Protein AF-A0A1S3N5P9-F1 (afdb_monomer)

Nearest PDB structures (foldseek):
  8vjj-assembly1_C  TM=9.633E-01  e=1.102E-14  Mus musculus
  9e17-assembly1_A  TM=9.716E-01  e=1.910E-14  Oryctolagus cuniculus
  8vk4-assembly1_D  TM=9.598E-01  e=1.711E-14  Mus musculus
  4uwe-assembly1_A  TM=9.458E-01  e=1.300E-14  Oryctolagus cuniculus
  8vjk-assembly1_B  TM=9.643E-01  e=5.434E-14  Mus musculus

Secondary structure (DSSP, 8-state):
--EEE-GGGGGSGGG-EEEEES-STTTTSPP-TT--EEEEETTT-PEEEEETTTEEEEE-GGG--HHHH-EEEES-SS----------SSS------TTT---EEEETTT-PEEEEPPPPGGGTTSS--EEEEEEE--

Foldseek 3Di:
DDKDFDDPCVVDLQVDKDWFFPDDALRVAAADAPGWTWIARDPVRWTWFQDPVPFTDTHHPVPDDSQGGIKGWHQDLDDDPPDDDDDDHDRDDNHDDPPPGDTWIARNNVRWTKDWDDDDPVPPPDDGPITHIGTDDD

Mean predicted aligned error: 7.16 Å

Solvent-accessible surface area (backbone atoms only — not comparable to full-atom values): 8524 Å² total; per-residue (Å²): 121,51,67,48,64,69,71,75,46,79,82,37,72,89,67,43,70,41,83,40,48,85,47,81,78,65,48,84,32,47,60,43,73,67,45,57,26,32,44,28,36,61,81,79,60,22,26,46,31,54,41,99,89,75,44,53,36,69,32,53,65,94,74,54,49,65,73,42,24,30,27,23,38,28,82,63,94,67,91,70,86,78,64,89,77,75,87,67,90,60,52,72,60,81,70,66,48,90,96,73,56,70,70,44,49,30,36,64,76,80,66,32,31,66,46,64,49,80,76,63,85,88,59,77,84,58,90,73,75,67,30,48,48,37,69,46,83,133
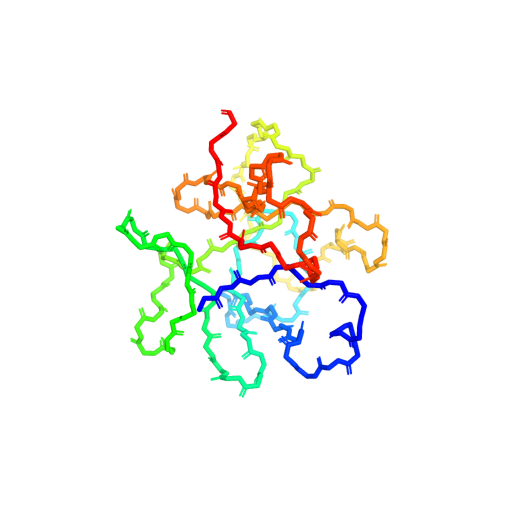
pLDDT: mean 85.48, std 13.79, range [47.72, 97.94]

Sequence (138 aa):
TVHYEGGAVSIHARSLWRLETLRVAWSGSHTRWGQPFRLRHVTTGKYLSIMEDKGLLLMDKEKADVKSTAFCFRPSKEKLDLGPKKEVDGMGVPDIKYGDSVCYIQHVDTCLWLTYQAMDAKCARMGGVQRKVRYITV

Radius of gyration: 16.2 Å; Cα contacts (8 Å, |Δi|>4): 229; chains: 1; bounding box: 32×40×40 Å

Structure (mmCIF, N/CA/C/O backbone):
data_AF-A0A1S3N5P9-F1
#
_entry.id   AF-A0A1S3N5P9-F1
#
loop_
_atom_site.group_PDB
_atom_site.id
_atom_site.type_symbol
_atom_site.label_atom_id
_atom_site.label_alt_id
_atom_site.label_comp_id
_atom_site.label_asym_id
_atom_site.label_entity_id
_atom_site.label_seq_id
_atom_site.pdbx_PDB_ins_code
_atom_site.Cartn_x
_atom_site.Cartn_y
_atom_site.Cartn_z
_atom_site.occupancy
_atom_site.B_iso_or_equiv
_atom_site.auth_seq_id
_atom_site.auth_comp_id
_atom_site.auth_asym_id
_atom_site.auth_atom_id
_atom_site.pdbx_PDB_model_num
ATOM 1 N N . THR A 1 1 ? -0.906 0.903 15.846 1.00 74.38 1 THR A N 1
ATOM 2 C CA . THR A 1 1 ? -0.819 2.253 15.242 1.00 74.38 1 THR A CA 1
ATOM 3 C C . THR A 1 1 ? 0.206 2.218 14.123 1.00 74.38 1 THR A C 1
ATOM 5 O O . THR A 1 1 ? 0.996 1.283 14.095 1.00 74.38 1 THR A O 1
ATOM 8 N N . VAL A 1 2 ? 0.158 3.160 13.177 1.00 87.50 2 VAL A N 1
ATOM 9 C CA . VAL A 1 2 ? 1.043 3.198 11.996 1.00 87.50 2 VAL A CA 1
ATOM 10 C C . VAL A 1 2 ? 1.768 4.541 11.972 1.00 87.50 2 VAL A C 1
ATOM 12 O O . VAL A 1 2 ? 1.134 5.573 12.212 1.00 87.50 2 VAL A O 1
ATOM 15 N N . HIS A 1 3 ? 3.073 4.531 11.686 1.00 87.75 3 HIS A N 1
ATOM 16 C CA . HIS A 1 3 ? 3.932 5.718 11.725 1.00 87.75 3 HIS A CA 1
ATOM 17 C C . HIS A 1 3 ? 4.893 5.765 10.535 1.00 87.75 3 HIS A C 1
ATOM 19 O O . HIS A 1 3 ? 5.350 4.726 10.065 1.00 87.75 3 HIS A O 1
ATOM 25 N N . TYR A 1 4 ? 5.221 6.976 10.089 1.00 84.31 4 TYR A N 1
ATOM 26 C CA . TYR A 1 4 ? 6.404 7.264 9.289 1.00 84.31 4 TYR A CA 1
ATOM 27 C C . TYR A 1 4 ? 7.581 7.512 10.227 1.00 84.31 4 TYR A C 1
ATOM 29 O O . TYR A 1 4 ? 7.497 8.360 11.118 1.00 84.31 4 TYR A O 1
ATOM 37 N N . GLU A 1 5 ? 8.678 6.806 9.994 1.00 85.31 5 GLU A N 1
ATOM 38 C CA . GLU A 1 5 ? 9.917 6.920 10.755 1.00 85.31 5 GLU A CA 1
ATOM 39 C C . GLU A 1 5 ? 11.090 6.933 9.771 1.00 85.31 5 GLU A C 1
ATOM 41 O O . GLU A 1 5 ? 11.145 6.116 8.851 1.00 85.31 5 GLU A O 1
ATOM 46 N N . GLY A 1 6 ? 12.003 7.890 9.937 1.00 82.94 6 GLY A N 1
ATOM 47 C CA . GLY A 1 6 ? 13.238 7.964 9.156 1.00 82.94 6 GLY A CA 1
ATOM 48 C C . GLY A 1 6 ? 14.406 7.229 9.819 1.00 82.94 6 GLY A C 1
ATOM 49 O O . GLY A 1 6 ? 14.301 6.724 10.935 1.00 82.94 6 GLY A O 1
ATOM 50 N N . GLY A 1 7 ? 15.559 7.220 9.149 1.00 88.56 7 GLY A N 1
ATOM 51 C CA . GLY A 1 7 ? 16.800 6.682 9.707 1.00 88.56 7 GLY A CA 1
ATOM 52 C C . GLY A 1 7 ? 16.810 5.157 9.756 1.00 88.56 7 GLY A C 1
ATOM 53 O O . GLY A 1 7 ? 16.452 4.503 8.781 1.00 88.56 7 GLY A O 1
ATOM 54 N N . ALA A 1 8 ? 17.229 4.591 10.889 1.00 87.00 8 ALA A N 1
ATOM 55 C CA . ALA A 1 8 ? 17.585 3.178 10.997 1.00 87.00 8 ALA A CA 1
ATOM 56 C C . ALA A 1 8 ? 16.454 2.216 10.585 1.00 87.00 8 ALA A C 1
ATOM 58 O O . ALA A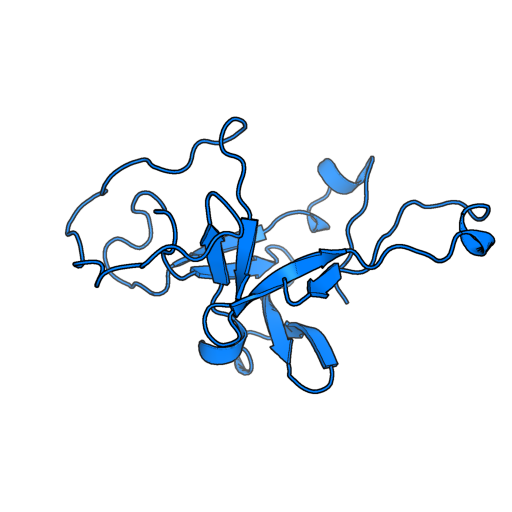 1 8 ? 16.726 1.117 10.120 1.00 87.00 8 ALA A O 1
ATOM 59 N N . VAL A 1 9 ? 15.178 2.601 10.695 1.00 86.56 9 VAL A N 1
ATOM 60 C CA . VAL A 1 9 ? 14.032 1.738 10.338 1.00 86.56 9 VAL A CA 1
ATOM 61 C C . VAL A 1 9 ? 13.996 1.288 8.889 1.00 86.56 9 VAL A C 1
ATOM 63 O O . VAL A 1 9 ? 13.451 0.217 8.620 1.00 86.56 9 VAL A O 1
ATOM 66 N N . SER A 1 10 ? 14.634 2.022 7.980 1.00 87.94 10 SER A N 1
ATOM 67 C CA . SER A 1 10 ? 14.743 1.616 6.576 1.00 87.94 10 SER A CA 1
ATOM 68 C C . SER A 1 10 ? 15.390 0.237 6.392 1.00 87.94 10 SER A C 1
ATOM 70 O O . SER A 1 10 ? 15.065 -0.445 5.427 1.00 87.94 10 SER A O 1
ATOM 72 N N . ILE A 1 11 ? 16.230 -0.207 7.335 1.00 92.69 11 ILE A N 1
ATOM 73 C CA . ILE A 1 11 ? 16.891 -1.522 7.307 1.00 92.69 11 ILE A CA 1
ATOM 74 C C . ILE A 1 11 ? 16.288 -2.545 8.289 1.00 92.69 11 ILE A C 1
ATOM 76 O O . ILE A 1 11 ? 16.804 -3.652 8.417 1.00 92.69 11 ILE A O 1
ATOM 80 N N . HIS A 1 12 ? 15.203 -2.209 8.996 1.00 94.19 12 HIS A N 1
ATOM 81 C CA . HIS A 1 12 ? 14.561 -3.118 9.954 1.00 94.19 12 HIS A CA 1
ATOM 82 C C . HIS A 1 12 ? 13.378 -3.870 9.342 1.00 94.19 12 HIS A C 1
ATOM 84 O O . HIS A 1 12 ? 12.588 -3.306 8.594 1.00 94.19 12 HIS A O 1
ATOM 90 N N . ALA A 1 13 ? 13.133 -5.101 9.800 1.00 95.00 13 ALA A N 1
ATOM 91 C CA . ALA A 1 13 ? 12.004 -5.917 9.340 1.00 95.00 13 ALA A CA 1
ATOM 92 C C . ALA A 1 13 ? 10.613 -5.282 9.581 1.00 95.00 13 ALA A C 1
ATOM 94 O O . ALA A 1 13 ? 9.644 -5.628 8.908 1.00 95.00 13 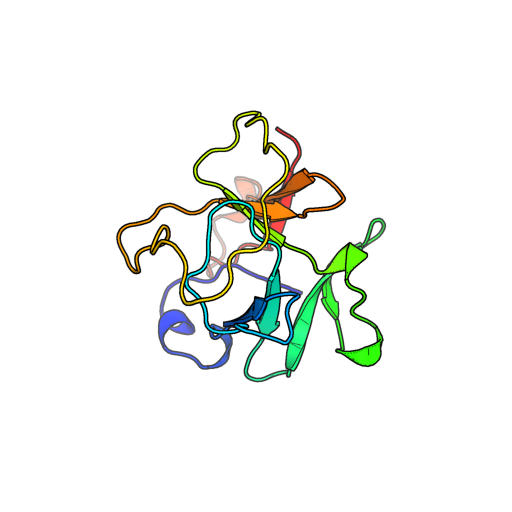ALA A O 1
ATOM 95 N N . ARG A 1 14 ? 10.505 -4.331 10.522 1.00 94.56 14 ARG A N 1
ATOM 96 C CA . ARG A 1 14 ? 9.264 -3.591 10.821 1.00 94.56 14 ARG A CA 1
ATOM 97 C C . ARG A 1 14 ? 8.857 -2.567 9.753 1.00 94.56 14 ARG A C 1
ATOM 99 O O . ARG A 1 14 ? 7.781 -1.993 9.859 1.00 94.56 14 ARG A O 1
ATOM 106 N N . SER A 1 15 ? 9.705 -2.300 8.758 1.00 95.06 15 SER A N 1
ATOM 107 C CA . SER A 1 15 ? 9.364 -1.433 7.621 1.00 95.06 15 SER A CA 1
ATOM 108 C C . SER A 1 15 ? 8.854 -2.210 6.405 1.00 95.06 15 SER A C 1
ATOM 110 O O . SER A 1 15 ? 8.458 -1.598 5.414 1.00 95.06 15 SER A O 1
ATOM 112 N N . LEU A 1 16 ? 8.836 -3.547 6.467 1.00 96.88 16 LEU A N 1
ATOM 113 C CA . LEU A 1 16 ? 8.508 -4.401 5.331 1.00 96.88 16 LEU A CA 1
ATOM 114 C C . LEU A 1 16 ? 6.995 -4.602 5.176 1.00 96.88 16 LEU A C 1
ATOM 116 O O . LEU A 1 16 ? 6.298 -5.063 6.087 1.00 96.88 16 LEU A O 1
ATOM 120 N N . TRP A 1 17 ? 6.511 -4.335 3.964 1.00 97.56 17 TRP A N 1
ATOM 121 C CA . TRP A 1 17 ? 5.121 -4.521 3.555 1.00 97.56 17 TRP A CA 1
ATOM 122 C C . TRP A 1 17 ? 5.043 -5.415 2.324 1.00 97.56 17 TRP A C 1
ATOM 124 O O . TRP A 1 17 ? 5.859 -5.318 1.410 1.00 97.56 17 TRP A O 1
ATOM 134 N N . ARG A 1 18 ? 4.021 -6.264 2.287 1.00 97.81 18 ARG A N 1
ATOM 135 C CA . ARG A 1 18 ? 3.646 -7.063 1.127 1.00 97.81 18 ARG A CA 1
ATOM 136 C C . ARG A 1 18 ? 2.396 -6.466 0.495 1.00 97.81 18 ARG A C 1
ATOM 138 O O . ARG A 1 18 ? 1.391 -6.263 1.176 1.00 97.81 18 ARG A O 1
ATOM 145 N N . LEU A 1 19 ? 2.463 -6.225 -0.808 1.00 97.50 19 LEU A N 1
ATOM 146 C CA . LEU A 1 19 ? 1.306 -5.890 -1.627 1.00 97.50 19 LEU A CA 1
ATOM 147 C C . LEU A 1 19 ? 0.620 -7.189 -2.062 1.00 97.50 19 LEU A C 1
ATOM 149 O O . LEU A 1 19 ? 1.259 -8.072 -2.632 1.00 97.50 19 LEU A O 1
ATOM 153 N N . GLU A 1 20 ? -0.672 -7.315 -1.774 1.00 96.94 20 GLU A N 1
ATOM 154 C CA . GLU A 1 20 ? -1.493 -8.466 -2.153 1.00 96.94 20 GLU A CA 1
ATOM 155 C C . GLU A 1 20 ? -2.655 -7.992 -3.034 1.00 96.94 20 GLU A C 1
ATOM 157 O O . GLU A 1 20 ? -3.528 -7.253 -2.579 1.00 96.94 20 GLU A O 1
ATOM 162 N N . THR A 1 21 ? -2.673 -8.386 -4.308 1.00 94.19 21 THR A N 1
ATOM 163 C CA . THR A 1 21 ? -3.766 -8.032 -5.225 1.00 94.19 21 THR A CA 1
ATOM 164 C C . THR A 1 21 ? -5.066 -8.739 -4.823 1.00 94.19 21 THR A C 1
ATOM 166 O O . THR A 1 21 ? -5.050 -9.790 -4.184 1.00 94.19 21 THR A O 1
ATOM 169 N N . LEU A 1 22 ? -6.221 -8.177 -5.197 1.00 92.44 22 LEU A N 1
ATOM 170 C CA . LEU A 1 22 ? -7.531 -8.794 -4.922 1.00 92.44 22 LEU A CA 1
ATOM 171 C C . LEU A 1 22 ? -7.891 -9.938 -5.893 1.00 92.44 22 LEU A C 1
ATOM 173 O O . LEU A 1 22 ? -9.057 -10.307 -6.005 1.00 92.44 22 LEU A O 1
ATOM 177 N N . ARG A 1 23 ? -6.909 -10.486 -6.620 1.00 87.25 23 ARG A N 1
ATOM 178 C CA . ARG A 1 23 ? -7.100 -11.533 -7.630 1.00 87.25 23 ARG A CA 1
ATOM 179 C C . ARG A 1 23 ? -6.404 -12.819 -7.218 1.00 87.25 23 ARG A C 1
ATOM 181 O O . ARG A 1 23 ? -5.347 -12.784 -6.598 1.00 87.25 23 ARG A O 1
ATOM 188 N N . VAL A 1 24 ? -6.996 -13.945 -7.611 1.00 87.31 24 VAL A N 1
ATOM 189 C CA . VAL A 1 24 ? -6.399 -15.275 -7.434 1.00 87.31 24 VAL A CA 1
ATOM 190 C C . VAL A 1 24 ? -5.507 -15.607 -8.630 1.00 87.31 24 VAL A C 1
ATOM 192 O O . VAL A 1 24 ? -4.305 -15.800 -8.473 1.00 87.31 24 VAL A O 1
ATOM 195 N N . ALA A 1 25 ? -6.078 -15.620 -9.837 1.00 90.56 25 ALA A N 1
ATOM 196 C CA . ALA A 1 25 ? -5.310 -15.789 -11.064 1.00 90.56 25 ALA A CA 1
ATOM 197 C C . ALA A 1 25 ? -4.479 -14.533 -11.352 1.00 90.56 25 ALA A C 1
ATOM 199 O O . ALA A 1 25 ? -4.940 -13.411 -11.128 1.00 90.56 25 ALA A O 1
ATOM 200 N N . TRP A 1 26 ? -3.256 -14.732 -11.850 1.00 90.69 26 TRP A N 1
ATOM 201 C CA . TRP A 1 26 ? -2.334 -13.646 -12.200 1.00 90.69 26 TRP A CA 1
ATOM 202 C C . TRP A 1 26 ? -2.071 -12.659 -11.053 1.00 90.69 26 TRP A C 1
ATOM 204 O O . TRP A 1 26 ? -1.801 -11.484 -11.284 1.00 90.69 26 TRP A O 1
ATOM 214 N N . SER A 1 27 ? -2.106 -13.117 -9.796 1.00 91.31 27 SER A N 1
ATOM 215 C CA . SER A 1 27 ? -1.898 -12.244 -8.632 1.00 91.31 27 SER A CA 1
ATOM 216 C C . SER A 1 27 ? -0.521 -11.561 -8.613 1.00 91.31 27 SER A C 1
ATOM 218 O O . SER A 1 27 ? -0.358 -10.550 -7.930 1.00 91.31 27 SER A O 1
ATOM 220 N N . GLY A 1 28 ? 0.451 -12.121 -9.344 1.00 92.81 28 GLY A N 1
ATOM 221 C CA . GLY A 1 28 ? 1.799 -11.588 -9.562 1.00 92.81 28 GLY A CA 1
ATOM 222 C C . GLY A 1 28 ? 1.994 -10.833 -10.884 1.00 92.81 28 GLY A C 1
ATOM 223 O O . GLY A 1 28 ? 3.137 -10.645 -11.291 1.00 92.81 28 GLY A O 1
ATOM 224 N N . SER A 1 29 ? 0.919 -10.436 -11.575 1.00 93.94 29 SER A N 1
ATOM 225 C CA . SER A 1 29 ? 1.011 -9.564 -12.752 1.00 93.94 29 SER A CA 1
ATOM 226 C C . SER A 1 29 ? 1.619 -8.207 -12.390 1.00 93.94 29 SER A C 1
ATOM 228 O O . SER A 1 29 ? 1.690 -7.826 -11.219 1.00 93.94 29 SER A O 1
ATOM 230 N N . HIS A 1 30 ? 1.983 -7.417 -13.398 1.00 94.50 30 HIS A N 1
ATOM 231 C CA . HIS A 1 30 ? 2.376 -6.036 -13.161 1.00 94.50 30 HIS A CA 1
ATOM 232 C C . HIS A 1 30 ? 1.244 -5.260 -12.477 1.00 94.50 30 HIS A C 1
ATOM 234 O O . HIS A 1 30 ? 0.083 -5.310 -12.897 1.00 94.50 30 HIS A O 1
ATOM 240 N N . THR A 1 31 ? 1.589 -4.549 -11.404 1.00 93.19 31 THR A N 1
ATOM 241 C CA . THR A 1 31 ? 0.669 -3.636 -10.726 1.00 93.19 31 THR A CA 1
ATOM 242 C C . THR A 1 31 ? 0.360 -2.471 -11.653 1.00 93.19 31 THR A C 1
ATOM 244 O O . THR A 1 31 ? 1.275 -1.856 -12.197 1.00 93.19 31 THR A O 1
ATOM 247 N N . ARG A 1 32 ? -0.924 -2.145 -11.797 1.00 91.25 32 ARG A N 1
ATOM 248 C CA . ARG A 1 32 ? -1.388 -1.010 -12.600 1.00 91.25 32 ARG A CA 1
ATOM 249 C C . ARG A 1 32 ? -1.890 0.124 -11.723 1.00 91.25 32 ARG A C 1
ATOM 251 O O . ARG A 1 32 ? -2.370 -0.094 -10.605 1.00 91.25 32 ARG A O 1
ATOM 258 N N . TRP A 1 33 ? -1.872 1.340 -12.260 1.00 92.94 33 TRP A N 1
ATOM 259 C CA . TRP A 1 33 ? -2.553 2.471 -11.629 1.00 92.94 33 TRP A CA 1
ATOM 260 C C . TRP A 1 33 ? -4.007 2.113 -11.352 1.00 92.94 33 TRP A C 1
ATOM 262 O O . TRP A 1 33 ? -4.650 1.465 -12.171 1.00 92.94 33 TRP A O 1
ATOM 272 N N . GLY A 1 34 ? -4.547 2.525 -10.210 1.00 91.50 34 GLY A N 1
ATOM 273 C CA . GLY A 1 34 ? -5.924 2.292 -9.777 1.00 91.50 34 GLY A CA 1
ATOM 274 C C . GLY A 1 34 ? -6.327 0.824 -9.602 1.00 91.50 34 GLY A C 1
ATOM 275 O O . GLY A 1 34 ? -7.510 0.571 -9.415 1.00 91.50 34 GLY A O 1
ATOM 276 N N . GLN A 1 35 ? -5.402 -0.136 -9.699 1.00 92.56 35 GLN A N 1
ATOM 277 C CA . GLN A 1 35 ? -5.692 -1.533 -9.391 1.00 92.56 35 GLN A CA 1
ATOM 278 C C . GLN A 1 35 ? -5.807 -1.710 -7.870 1.00 92.56 35 GLN A C 1
ATOM 280 O O . GLN A 1 35 ? -4.870 -1.333 -7.160 1.00 92.56 35 GLN A O 1
ATOM 285 N N . PRO A 1 36 ? -6.913 -2.282 -7.362 1.00 94.88 36 PRO A N 1
ATOM 286 C CA . PRO A 1 36 ? -7.061 -2.538 -5.937 1.00 94.88 36 PRO A CA 1
ATOM 287 C C . PRO A 1 36 ? -6.097 -3.612 -5.419 1.00 94.88 36 PRO A C 1
ATOM 289 O O . PRO A 1 36 ? -5.925 -4.674 -6.029 1.00 94.88 36 PRO A O 1
ATOM 292 N N . PHE A 1 37 ? -5.518 -3.355 -4.251 1.00 96.88 37 PHE A N 1
ATOM 293 C CA . PHE A 1 37 ? -4.686 -4.283 -3.492 1.00 96.88 37 PHE A CA 1
ATOM 294 C C . PHE A 1 37 ? -4.846 -4.053 -1.985 1.00 96.88 37 PHE A C 1
ATOM 296 O O . PHE A 1 37 ? -5.365 -3.030 -1.544 1.00 96.88 37 PHE A O 1
ATOM 303 N N . ARG A 1 38 ? -4.351 -5.001 -1.190 1.00 97.75 38 ARG A N 1
ATOM 304 C CA . ARG A 1 38 ? -4.217 -4.901 0.265 1.00 97.75 38 ARG A CA 1
ATOM 305 C C . ARG A 1 38 ? -2.748 -4.799 0.649 1.00 97.75 38 ARG A C 1
ATOM 307 O O . ARG A 1 38 ? -1.883 -5.380 -0.007 1.00 97.75 38 ARG A O 1
ATOM 314 N N . LEU A 1 39 ? -2.468 -4.074 1.729 1.00 97.94 39 LEU A N 1
ATOM 315 C CA . LEU A 1 39 ? -1.128 -3.960 2.305 1.00 97.94 39 LEU A CA 1
ATOM 316 C C . LEU A 1 39 ? -1.044 -4.810 3.564 1.00 97.94 39 LEU A C 1
ATOM 318 O O . LEU A 1 39 ? -1.724 -4.531 4.552 1.00 97.94 39 LEU A O 1
ATOM 322 N N . ARG A 1 40 ? -0.187 -5.827 3.535 1.00 97.88 40 ARG A N 1
ATOM 323 C CA . ARG A 1 40 ? 0.069 -6.715 4.666 1.00 97.88 40 ARG A CA 1
ATOM 324 C C . ARG A 1 40 ? 1.434 -6.417 5.265 1.00 97.88 40 ARG A C 1
ATOM 326 O O . ARG A 1 40 ? 2.444 -6.452 4.569 1.00 97.88 40 ARG A O 1
ATOM 333 N N . HIS A 1 41 ? 1.481 -6.146 6.559 1.00 97.62 41 HIS A N 1
ATOM 334 C CA . HIS A 1 41 ? 2.736 -6.004 7.280 1.00 97.62 41 HIS A CA 1
ATOM 335 C C . HIS A 1 41 ? 3.398 -7.379 7.420 1.00 97.62 41 HIS A C 1
ATOM 337 O O . HIS A 1 41 ? 2.780 -8.319 7.929 1.00 97.62 41 HIS A O 1
ATOM 343 N N . VAL A 1 42 ? 4.639 -7.514 6.944 1.00 97.69 42 VAL A N 1
ATOM 344 C CA . VAL A 1 42 ? 5.267 -8.831 6.735 1.00 97.69 42 VAL A CA 1
ATOM 345 C C . VAL A 1 42 ? 5.459 -9.579 8.050 1.00 97.69 42 VAL A C 1
ATOM 347 O O . VAL A 1 42 ? 5.089 -10.745 8.151 1.00 97.69 42 VAL A O 1
ATOM 350 N N . THR A 1 43 ? 5.993 -8.911 9.072 1.00 96.69 43 THR A N 1
ATOM 351 C CA . THR A 1 43 ? 6.373 -9.574 10.330 1.00 96.69 43 THR A CA 1
ATOM 352 C C . THR A 1 43 ? 5.190 -9.872 11.244 1.00 96.69 43 THR A C 1
ATOM 354 O O . THR A 1 43 ? 5.196 -10.886 11.931 1.00 96.69 43 THR A O 1
ATOM 357 N N . THR A 1 44 ? 4.154 -9.026 11.256 1.00 96.62 44 THR A N 1
ATOM 358 C CA . THR A 1 44 ? 2.971 -9.248 12.113 1.00 96.62 44 THR A CA 1
ATOM 359 C C . THR A 1 44 ? 1.847 -9.988 11.400 1.00 96.62 44 THR A C 1
ATOM 361 O O . THR A 1 44 ? 0.901 -10.423 12.048 1.00 96.62 44 THR A O 1
ATOM 364 N N . GLY A 1 45 ? 1.887 -10.071 10.069 1.00 97.25 45 GLY A N 1
ATOM 365 C CA . GLY A 1 45 ? 0.826 -10.653 9.253 1.00 97.25 45 GLY A CA 1
ATOM 366 C C . GLY A 1 45 ? -0.470 -9.836 9.193 1.00 97.25 45 GLY A C 1
ATOM 367 O O . GLY A 1 45 ? -1.397 -10.273 8.512 1.00 97.25 45 GLY A O 1
ATOM 368 N N . LYS A 1 46 ? -0.530 -8.676 9.861 1.00 97.44 46 LYS A N 1
ATOM 369 C CA . LYS A 1 46 ? -1.703 -7.791 9.927 1.00 97.44 46 LYS A CA 1
ATOM 370 C C . LYS A 1 46 ? -1.850 -6.954 8.660 1.00 97.44 46 LYS A C 1
ATOM 372 O O . LYS A 1 46 ? -0.864 -6.660 7.989 1.00 97.44 46 LYS A O 1
ATOM 377 N N . TYR A 1 47 ? -3.066 -6.513 8.375 1.00 97.62 47 TYR A N 1
ATOM 378 C CA . TYR A 1 47 ? -3.387 -5.672 7.227 1.00 97.62 47 TYR A CA 1
ATOM 379 C C . TYR A 1 47 ? -3.548 -4.220 7.633 1.00 97.62 47 TYR A C 1
ATOM 381 O O . TYR A 1 47 ? -4.090 -3.917 8.696 1.00 97.62 47 TYR A O 1
ATOM 389 N N . LEU A 1 48 ? -3.105 -3.321 6.762 1.00 96.94 48 LEU A N 1
ATOM 390 C CA . LEU A 1 48 ? -3.473 -1.921 6.849 1.00 96.94 48 LEU A CA 1
ATOM 391 C C . LEU A 1 48 ? -4.975 -1.786 6.582 1.00 96.94 48 LEU A C 1
ATOM 393 O O . LEU A 1 48 ? -5.466 -2.321 5.592 1.00 96.94 48 LEU A O 1
ATOM 397 N N . SER A 1 49 ? -5.689 -1.090 7.461 1.00 94.81 49 SER A N 1
ATOM 398 C CA . SER A 1 49 ? -7.136 -0.912 7.363 1.00 94.81 49 SER A CA 1
ATOM 399 C C . SER A 1 49 ? -7.563 0.478 7.819 1.00 94.81 49 SER A C 1
ATOM 401 O O . SER A 1 49 ? -6.948 1.056 8.723 1.00 94.81 49 SER A O 1
ATOM 403 N N . ILE A 1 50 ? -8.627 0.995 7.209 1.00 90.94 50 ILE A N 1
ATOM 404 C CA . ILE A 1 50 ? -9.333 2.191 7.654 1.00 90.94 50 ILE A CA 1
ATOM 405 C C . ILE A 1 50 ? -10.647 1.811 8.346 1.00 90.94 50 ILE A C 1
ATOM 407 O O . ILE A 1 50 ? -11.447 1.051 7.812 1.00 90.94 50 ILE A O 1
ATOM 411 N N . MET A 1 51 ? -10.883 2.367 9.531 1.00 85.38 51 MET A N 1
ATOM 412 C CA . MET A 1 51 ? -12.191 2.334 10.185 1.00 85.38 51 MET A CA 1
ATOM 413 C C . MET A 1 51 ? -12.729 3.755 10.340 1.00 85.38 51 MET A C 1
ATOM 415 O O . MET A 1 51 ? -11.967 4.670 10.663 1.00 85.38 51 MET A O 1
ATOM 419 N N . GLU A 1 52 ? -14.035 3.924 10.137 1.00 75.00 52 GLU A N 1
ATOM 420 C CA . GLU A 1 52 ? -14.729 5.218 10.222 1.00 75.00 52 GLU A CA 1
ATOM 421 C C . GLU A 1 52 ? -14.528 5.914 11.580 1.00 75.00 52 GLU A C 1
ATOM 423 O O . GLU A 1 52 ? -14.377 7.131 11.635 1.00 75.00 52 GLU A O 1
ATOM 428 N N . ASP A 1 53 ? -14.442 5.148 12.670 1.00 75.50 53 ASP A N 1
ATOM 429 C CA . ASP A 1 53 ? -14.322 5.646 14.045 1.00 75.50 53 ASP A CA 1
ATOM 430 C C . ASP A 1 53 ? -12.864 5.806 14.525 1.00 75.50 53 ASP A C 1
ATOM 432 O O . ASP A 1 53 ? -12.535 6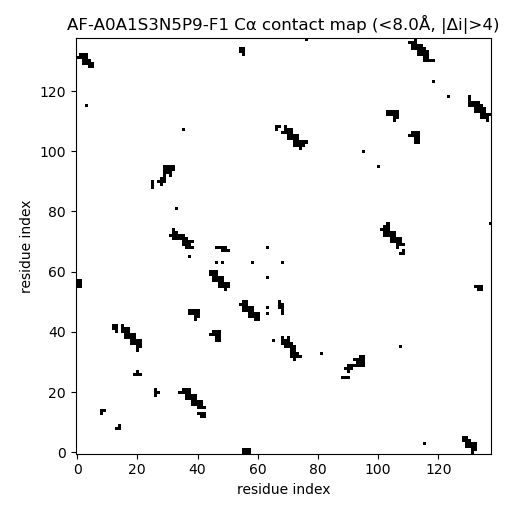.719 15.285 1.00 75.50 53 ASP A O 1
ATOM 436 N N . LYS A 1 54 ? -11.967 4.910 14.098 1.00 72.00 54 LYS A N 1
ATOM 437 C CA . LYS A 1 54 ? -10.594 4.780 14.629 1.00 72.00 54 LYS A CA 1
ATOM 438 C C . LYS A 1 54 ? -9.509 5.268 13.674 1.00 72.00 54 LYS A C 1
ATOM 440 O O . LYS A 1 54 ? -8.334 5.331 14.057 1.00 72.00 54 LYS A O 1
ATOM 445 N N . GLY A 1 55 ? -9.875 5.630 12.447 1.00 83.81 55 GLY A N 1
ATOM 446 C CA . GLY A 1 55 ? -8.935 6.002 11.398 1.00 83.81 55 GLY A CA 1
ATOM 447 C C . GLY A 1 55 ? -8.092 4.809 10.943 1.00 83.81 55 GLY A C 1
ATOM 448 O O . GLY A 1 55 ? -8.593 3.697 10.796 1.00 83.81 55 GLY A O 1
ATOM 449 N N . LEU A 1 56 ? -6.798 5.040 10.698 1.00 88.88 56 LEU A N 1
ATOM 450 C CA . LEU A 1 56 ? -5.896 4.029 10.145 1.00 88.88 56 LEU A CA 1
ATOM 451 C C . LEU A 1 56 ? -5.264 3.139 11.223 1.00 88.88 56 LEU A C 1
ATOM 453 O O . LEU A 1 56 ? -4.635 3.624 12.172 1.00 88.88 56 LEU A O 1
ATOM 457 N N . LEU A 1 57 ? -5.359 1.824 11.036 1.00 91.88 57 LEU A N 1
ATOM 458 C CA . LEU A 1 57 ? -4.850 0.828 11.974 1.00 91.88 57 LEU A CA 1
ATOM 459 C C . LEU A 1 57 ? -4.364 -0.453 11.285 1.00 91.88 57 LEU A C 1
ATOM 461 O O . LEU A 1 57 ? -4.553 -0.657 10.090 1.00 91.88 57 LEU A O 1
ATOM 465 N N . LEU A 1 58 ? -3.696 -1.302 12.070 1.00 94.06 58 LEU A N 1
ATOM 466 C CA . LEU A 1 58 ? -3.316 -2.654 11.671 1.00 94.06 58 LEU A CA 1
ATOM 467 C C . LEU A 1 58 ? -4.336 -3.644 12.223 1.00 94.06 58 LEU A C 1
ATOM 469 O O . LEU A 1 58 ? -4.508 -3.725 13.441 1.00 94.06 58 LEU A O 1
ATOM 473 N N . MET A 1 59 ? -4.977 -4.390 11.333 1.00 94.44 59 MET A N 1
ATOM 474 C CA . MET A 1 59 ? -6.042 -5.332 11.647 1.00 94.44 59 MET A CA 1
ATOM 475 C C . MET A 1 59 ? -5.592 -6.769 11.390 1.00 94.44 59 MET A C 1
ATOM 477 O O . MET A 1 59 ? -4.883 -7.046 10.424 1.00 94.44 59 MET A O 1
ATOM 481 N N . ASP A 1 60 ? -5.992 -7.685 12.266 1.00 95.94 60 ASP A N 1
ATOM 482 C CA . ASP A 1 60 ? -5.766 -9.114 12.056 1.00 95.94 60 ASP A CA 1
ATOM 483 C C . ASP A 1 60 ? -6.522 -9.600 10.810 1.00 95.94 60 ASP A C 1
ATOM 485 O O . ASP A 1 60 ? -7.562 -9.043 10.445 1.00 95.94 60 ASP A O 1
ATOM 489 N N . LYS A 1 61 ? -5.983 -10.624 10.139 1.00 93.56 61 LYS A N 1
ATOM 490 C CA . LYS A 1 61 ? -6.478 -11.117 8.842 1.00 93.56 61 LYS A CA 1
ATOM 491 C C . LYS A 1 61 ? -7.966 -11.465 8.887 1.00 93.56 61 LYS A C 1
ATOM 493 O O . LYS A 1 61 ? -8.681 -11.216 7.926 1.00 93.56 61 LYS A O 1
ATOM 498 N N . GLU A 1 62 ? -8.418 -12.019 10.003 1.00 94.25 62 GLU A N 1
ATOM 499 C CA . GLU A 1 62 ? -9.776 -12.521 10.218 1.00 94.25 62 GLU A CA 1
ATOM 500 C C . GLU A 1 62 ? -10.806 -11.386 10.278 1.00 94.25 62 GLU A C 1
ATOM 502 O O . GLU A 1 62 ? -11.985 -11.609 10.027 1.00 94.25 62 GLU A O 1
ATOM 507 N N . LYS A 1 63 ? -10.359 -10.167 10.598 1.00 92.75 63 LYS A N 1
ATOM 508 C CA . LYS A 1 63 ? -11.198 -8.966 10.716 1.00 92.75 63 LYS A CA 1
ATOM 509 C C . LYS A 1 63 ? -10.992 -7.986 9.553 1.00 92.75 63 LYS A C 1
ATOM 511 O O . LYS A 1 63 ? -11.687 -6.981 9.464 1.00 92.75 63 LYS A O 1
ATOM 516 N N . ALA A 1 64 ? -10.022 -8.256 8.682 1.00 92.25 64 ALA A N 1
ATOM 517 C CA . ALA A 1 64 ? -9.612 -7.385 7.589 1.00 92.25 64 ALA A CA 1
ATOM 518 C C . ALA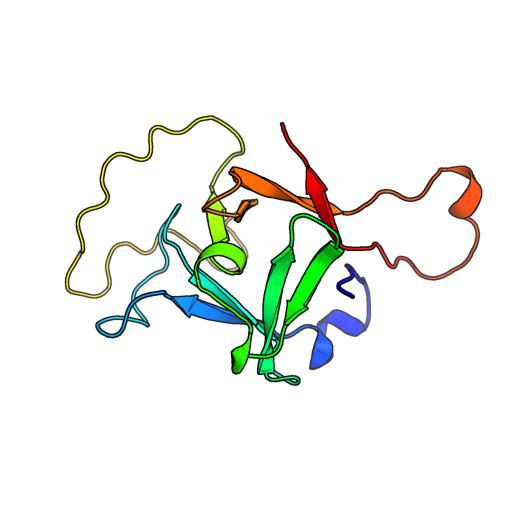 A 1 64 ? -10.457 -7.640 6.329 1.00 92.25 64 ALA A C 1
ATOM 520 O O . ALA A 1 64 ? -10.032 -8.350 5.410 1.00 92.25 64 ALA A O 1
ATOM 521 N N . ASP A 1 65 ? -11.662 -7.065 6.290 1.00 93.94 65 ASP A N 1
ATOM 522 C CA . ASP A 1 65 ? -12.518 -7.122 5.103 1.00 93.94 65 ASP A CA 1
ATOM 523 C C . ASP A 1 65 ? -11.930 -6.334 3.916 1.00 93.94 65 ASP A C 1
ATOM 525 O O . ASP A 1 65 ? -11.039 -5.493 4.056 1.00 93.94 65 ASP A O 1
ATOM 529 N N . VAL A 1 66 ? -12.410 -6.626 2.704 1.00 95.06 66 VAL A N 1
ATOM 530 C CA . VAL A 1 66 ? -11.937 -5.940 1.491 1.00 95.06 66 VAL A CA 1
ATOM 531 C C . VAL A 1 66 ? -12.320 -4.461 1.508 1.00 95.06 66 VAL A C 1
ATOM 533 O O . VAL A 1 66 ? -11.521 -3.633 1.081 1.00 95.06 66 VAL A O 1
ATOM 536 N N . LYS A 1 67 ? -13.502 -4.118 2.031 1.00 94.88 67 LYS A N 1
ATOM 537 C CA . LYS A 1 67 ? -14.020 -2.747 2.020 1.00 94.88 67 LYS A CA 1
ATOM 538 C C . LYS A 1 67 ? -13.098 -1.774 2.760 1.00 94.88 67 LYS A C 1
ATOM 540 O O . LYS A 1 67 ? -12.856 -0.687 2.259 1.00 94.88 67 LYS A O 1
ATOM 545 N N . SER A 1 68 ? -12.562 -2.180 3.909 1.00 94.62 68 SER A N 1
ATOM 546 C CA . SER A 1 68 ? -11.687 -1.370 4.764 1.00 94.62 68 SER A CA 1
ATOM 547 C C . SER A 1 68 ? -10.198 -1.470 4.423 1.00 94.62 68 SER A C 1
ATOM 549 O O . SER A 1 68 ? -9.393 -0.706 4.959 1.00 94.62 68 SER A O 1
ATOM 551 N N . THR A 1 69 ? -9.792 -2.441 3.596 1.00 96.81 69 THR A N 1
ATOM 552 C CA . THR A 1 69 ? -8.37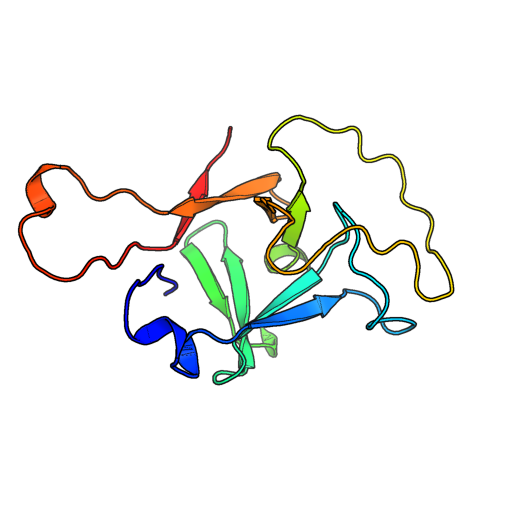1 -2.723 3.307 1.00 96.81 69 THR A CA 1
ATOM 553 C C . THR A 1 69 ? -7.984 -2.567 1.842 1.00 96.81 69 THR A C 1
ATOM 555 O O . THR A 1 69 ? -6.811 -2.741 1.502 1.00 96.81 69 THR A O 1
ATOM 558 N N . ALA A 1 70 ? -8.937 -2.238 0.968 1.00 96.56 70 ALA A N 1
ATOM 559 C CA . ALA A 1 70 ? -8.673 -2.003 -0.440 1.00 96.56 70 ALA A CA 1
ATOM 560 C C . ALA A 1 70 ? -8.062 -0.613 -0.659 1.00 96.56 70 ALA A C 1
ATOM 562 O O . ALA A 1 70 ? -8.714 0.422 -0.510 1.00 96.56 70 ALA A O 1
ATOM 563 N N . PHE A 1 71 ? -6.807 -0.600 -1.093 1.00 96.56 71 PHE A N 1
ATOM 564 C CA . PHE A 1 71 ? -6.092 0.592 -1.533 1.00 96.56 71 PHE A CA 1
ATOM 565 C C . PHE A 1 71 ? -5.732 0.481 -3.007 1.00 96.56 71 PHE A C 1
ATOM 567 O O . PHE A 1 71 ? -5.750 -0.603 -3.588 1.00 96.56 71 PHE A O 1
ATOM 574 N N . CYS A 1 72 ? -5.373 1.599 -3.622 1.00 95.62 72 CYS A N 1
ATOM 575 C CA . CYS A 1 72 ? -4.800 1.605 -4.957 1.00 95.62 72 CYS A CA 1
ATOM 576 C C . CYS A 1 72 ? -3.723 2.683 -5.095 1.00 95.62 72 CYS A C 1
ATOM 578 O O . CYS A 1 72 ? -3.691 3.664 -4.344 1.00 95.62 72 CYS A O 1
ATOM 580 N N . PHE A 1 73 ? -2.836 2.499 -6.074 1.00 96.12 73 PHE A N 1
ATOM 581 C CA . PHE A 1 73 ? -1.888 3.533 -6.475 1.00 96.12 73 PHE A CA 1
ATOM 582 C C . PHE A 1 73 ? -2.525 4.501 -7.463 1.00 96.12 73 PHE A C 1
ATOM 584 O O . PHE A 1 73 ? -3.250 4.096 -8.373 1.00 96.12 73 PHE A O 1
ATOM 591 N N . ARG A 1 74 ? -2.206 5.784 -7.336 1.00 94.56 74 ARG A N 1
ATOM 592 C CA . ARG A 1 74 ? -2.631 6.846 -8.249 1.00 94.56 74 ARG A CA 1
ATOM 593 C C . ARG A 1 74 ? -1.420 7.687 -8.659 1.00 94.56 74 ARG A C 1
ATOM 595 O O . ARG A 1 74 ? -0.554 7.910 -7.812 1.00 94.56 74 ARG A O 1
ATOM 602 N N . PRO A 1 75 ? -1.359 8.157 -9.916 1.00 93.69 75 PRO A N 1
ATOM 603 C CA . PRO A 1 75 ? -0.256 8.994 -10.390 1.00 93.69 75 PRO A CA 1
ATOM 604 C C . PRO A 1 75 ? -0.384 10.454 -9.921 1.00 93.69 75 PRO A C 1
ATOM 606 O O . PRO A 1 75 ? 0.612 11.158 -9.818 1.00 93.69 75 PRO A O 1
ATOM 609 N N . SER A 1 76 ? -1.601 10.907 -9.606 1.00 92.06 76 SER A N 1
ATOM 610 C CA . SER A 1 76 ? -1.904 12.241 -9.078 1.00 92.06 76 SER A CA 1
ATOM 611 C C . SER A 1 76 ? -3.148 12.194 -8.180 1.00 92.06 76 SER A C 1
ATOM 613 O O . SER A 1 76 ? -3.832 11.167 -8.103 1.00 92.06 76 SER A O 1
ATOM 615 N N . LYS A 1 77 ? -3.438 13.307 -7.493 1.00 90.19 77 LYS A N 1
ATOM 616 C CA . LYS A 1 77 ? -4.654 13.484 -6.677 1.00 90.19 77 LYS A CA 1
ATOM 617 C C . LYS A 1 77 ? -5.851 14.045 -7.452 1.00 90.19 77 LYS A C 1
ATOM 619 O O . LYS A 1 77 ? -6.891 14.319 -6.862 1.00 90.19 77 LYS A O 1
ATOM 624 N N . GLU A 1 78 ? -5.707 14.227 -8.759 1.00 85.56 78 GLU A N 1
ATOM 625 C CA . GLU A 1 78 ? -6.770 14.748 -9.613 1.00 85.56 78 GLU A CA 1
ATOM 626 C C . GLU A 1 78 ? -7.855 13.692 -9.847 1.00 85.56 78 GLU A C 1
ATOM 628 O O . GLU A 1 78 ? -7.632 12.477 -9.742 1.00 85.56 78 GLU A O 1
ATOM 633 N N . LYS A 1 79 ? -9.062 14.159 -10.174 1.00 69.38 79 LYS A N 1
ATOM 634 C CA . LYS A 1 79 ? -10.180 13.287 -10.526 1.00 69.38 79 LYS A CA 1
ATOM 635 C C . LYS A 1 79 ? -9.893 12.641 -11.884 1.00 69.38 79 LYS A C 1
ATOM 637 O O . LYS A 1 79 ? -10.259 13.191 -12.912 1.00 69.38 79 LYS A O 1
ATOM 642 N N . LEU A 1 80 ? -9.233 11.478 -11.903 1.00 63.12 80 LEU A N 1
ATOM 643 C CA . LEU A 1 80 ? -9.247 10.659 -13.118 1.00 63.12 80 LEU A CA 1
ATOM 644 C C . LEU A 1 80 ? -10.558 9.889 -13.200 1.00 63.12 80 LEU A C 1
ATOM 646 O O . LEU A 1 80 ? -10.875 9.128 -12.280 1.00 63.12 80 LEU A O 1
ATOM 650 N N . ASP A 1 81 ? -11.206 9.989 -14.356 1.00 60.22 81 ASP A N 1
ATOM 651 C CA . ASP A 1 81 ? -12.203 9.031 -14.810 1.00 60.22 81 ASP A CA 1
ATOM 652 C C . ASP A 1 81 ? -11.515 7.683 -15.025 1.00 60.22 81 ASP A C 1
ATOM 654 O O . ASP A 1 81 ? -10.937 7.369 -16.067 1.00 60.22 81 ASP A O 1
ATOM 658 N N . LEU A 1 82 ? -11.519 6.875 -13.969 1.00 60.53 82 LEU A N 1
ATOM 659 C CA . LEU A 1 82 ? -11.140 5.479 -14.053 1.00 60.53 82 LEU A CA 1
ATOM 660 C C . LEU A 1 82 ? -12.273 4.742 -14.762 1.00 60.53 82 LEU A C 1
ATOM 662 O O . LEU A 1 82 ? -13.153 4.177 -14.119 1.00 60.53 82 LEU A O 1
ATOM 666 N N . GLY A 1 83 ? -12.250 4.767 -16.095 1.00 59.25 83 GLY A N 1
ATOM 667 C CA . GLY A 1 83 ? -13.118 3.920 -16.904 1.00 59.25 83 GLY A CA 1
ATOM 668 C C . GLY A 1 83 ? -13.009 2.446 -16.481 1.00 59.25 83 GLY A C 1
ATOM 669 O O . GLY A 1 83 ? -12.012 2.045 -15.863 1.00 59.25 83 GLY A O 1
ATOM 670 N N . PRO A 1 84 ? -14.023 1.621 -16.792 1.00 55.72 84 PRO A N 1
ATOM 671 C CA . PRO A 1 84 ? -14.060 0.223 -16.384 1.00 55.72 84 PRO A CA 1
ATOM 672 C C . PRO A 1 84 ? -12.805 -0.505 -16.875 1.00 55.72 84 PRO A C 1
ATOM 674 O O . PRO A 1 84 ? -12.565 -0.656 -18.074 1.00 55.72 84 PRO A O 1
ATOM 677 N N . LYS A 1 85 ? -11.965 -0.940 -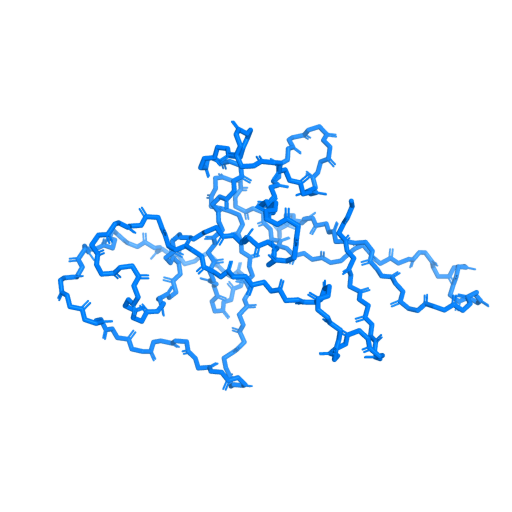15.933 1.00 67.12 85 LYS A N 1
ATOM 678 C CA . LYS A 1 85 ? -10.723 -1.639 -16.259 1.00 67.12 85 LYS A CA 1
ATOM 679 C C . LYS A 1 85 ? -11.032 -3.088 -16.562 1.00 67.12 85 LYS A C 1
ATOM 681 O O . LYS A 1 85 ? -11.269 -3.878 -15.652 1.00 67.12 85 LYS A O 1
ATOM 686 N N . LYS A 1 86 ? -10.977 -3.429 -17.848 1.00 70.19 86 LYS A N 1
ATOM 687 C CA . LYS A 1 86 ? -11.059 -4.811 -18.311 1.00 70.19 86 LYS A CA 1
ATOM 688 C C . LYS A 1 86 ? -9.994 -5.652 -17.606 1.00 70.19 86 LYS A C 1
ATOM 690 O O . LYS A 1 86 ? -8.843 -5.227 -17.420 1.00 70.19 86 LYS A O 1
ATOM 695 N N . GLU A 1 87 ? -10.397 -6.841 -17.180 1.00 70.00 87 GLU A N 1
ATOM 696 C CA . GLU A 1 87 ? -9.447 -7.836 -16.714 1.00 70.00 87 GLU A CA 1
ATOM 697 C C . GLU A 1 87 ? -8.529 -8.216 -17.876 1.00 70.00 87 GLU A C 1
ATOM 699 O O . GLU A 1 87 ? -8.978 -8.372 -19.010 1.00 70.00 87 GLU A O 1
ATOM 704 N N . VAL A 1 88 ? -7.230 -8.257 -17.602 1.00 76.00 88 VAL A N 1
ATOM 705 C CA . VAL A 1 88 ? -6.225 -8.661 -18.579 1.00 76.00 88 VAL A CA 1
ATOM 706 C C . VAL A 1 88 ? -5.717 -10.013 -18.122 1.00 76.00 88 VAL A C 1
ATOM 708 O O . VAL A 1 88 ? -5.238 -10.121 -16.992 1.00 76.00 88 VAL A O 1
ATOM 711 N N . ASP A 1 89 ? -5.836 -11.008 -18.990 1.00 84.50 89 ASP A N 1
ATOM 712 C CA . ASP A 1 89 ? -5.151 -12.280 -18.817 1.00 84.50 89 ASP A CA 1
ATOM 713 C C . ASP A 1 89 ? -3.692 -12.103 -19.241 1.00 84.50 89 ASP A C 1
ATOM 715 O O . ASP A 1 89 ? -3.403 -11.549 -20.304 1.00 84.50 89 ASP A O 1
ATOM 719 N N . GLY A 1 90 ? -2.765 -12.530 -18.386 1.00 90.06 90 GLY A N 1
ATOM 720 C CA . GLY A 1 90 ? -1.329 -12.351 -18.594 1.00 90.06 90 GLY A CA 1
ATOM 721 C C . GLY A 1 90 ? -0.683 -11.338 -17.647 1.00 90.06 90 GLY A C 1
ATOM 722 O O . GLY A 1 90 ? -1.261 -10.902 -16.652 1.00 90.06 90 GLY A O 1
ATOM 723 N N . MET A 1 91 ? 0.555 -10.952 -17.965 1.00 93.62 91 MET A N 1
ATOM 724 C CA . MET A 1 91 ? 1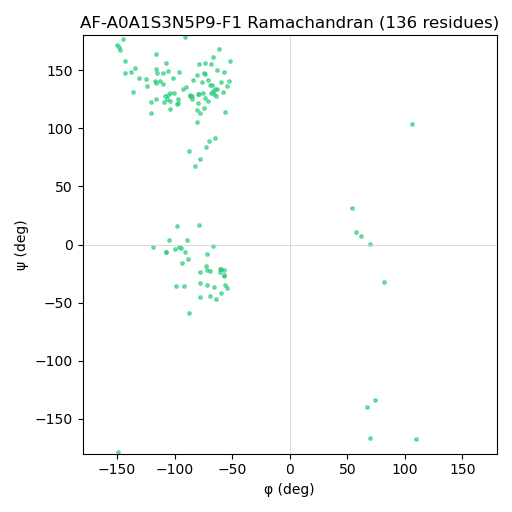.363 -10.071 -17.110 1.00 93.62 91 MET A CA 1
ATOM 725 C C . MET A 1 91 ? 0.893 -8.610 -17.089 1.00 93.62 91 MET A C 1
ATOM 727 O O . MET A 1 91 ? 1.185 -7.900 -16.129 1.00 93.62 91 MET A O 1
ATOM 731 N N . GLY A 1 92 ? 0.150 -8.160 -18.104 1.00 90.81 92 GLY A N 1
ATOM 732 C CA . GLY A 1 92 ? -0.285 -6.767 -18.226 1.00 90.81 92 GLY A CA 1
ATOM 733 C C . GLY A 1 92 ? 0.856 -5.792 -18.546 1.00 90.81 92 GLY A C 1
ATOM 734 O O . GLY A 1 92 ? 1.945 -6.195 -18.946 1.00 90.81 92 GLY A O 1
ATOM 735 N N . VAL A 1 93 ? 0.587 -4.493 -18.391 1.00 91.06 93 VAL A N 1
ATOM 736 C CA . VAL A 1 93 ? 1.539 -3.407 -18.686 1.00 91.06 93 VAL A CA 1
ATOM 737 C C . VAL A 1 93 ? 2.327 -3.035 -17.418 1.00 91.06 93 VAL A C 1
ATOM 739 O O . VAL A 1 93 ? 1.709 -2.870 -16.362 1.00 91.06 93 VAL A O 1
ATOM 742 N N . PRO A 1 94 ? 3.665 -2.888 -17.488 1.00 93.06 94 PRO A N 1
ATOM 743 C CA . PRO A 1 94 ? 4.504 -2.508 -16.349 1.00 93.06 94 PRO A CA 1
ATOM 744 C C . PRO A 1 94 ? 4.431 -0.999 -16.046 1.00 93.06 94 PRO A C 1
ATOM 746 O O . PRO A 1 94 ? 5.370 -0.251 -16.311 1.00 93.06 94 PRO A O 1
ATOM 749 N N . ASP A 1 95 ? 3.309 -0.549 -15.479 1.00 92.75 95 ASP A N 1
ATOM 750 C CA . ASP A 1 95 ? 3.047 0.872 -15.192 1.00 92.75 95 ASP A CA 1
ATOM 751 C C . ASP A 1 95 ? 3.883 1.439 -14.028 1.00 92.75 95 ASP A C 1
ATOM 753 O O . ASP A 1 95 ? 4.239 2.619 -14.025 1.00 92.75 95 ASP A O 1
ATOM 757 N N . ILE A 1 96 ? 4.159 0.612 -13.013 1.00 95.50 96 ILE A N 1
ATOM 758 C CA . ILE A 1 96 ? 4.821 1.021 -11.768 1.00 95.50 96 ILE A CA 1
ATOM 759 C C . ILE A 1 96 ? 6.278 0.561 -11.776 1.00 95.50 96 ILE A C 1
ATOM 761 O O . ILE A 1 96 ? 6.560 -0.633 -11.881 1.00 95.50 96 ILE A O 1
ATOM 765 N N . LYS A 1 97 ? 7.201 1.509 -11.607 1.00 96.69 97 LYS A N 1
ATOM 766 C CA . LYS A 1 97 ? 8.648 1.287 -11.549 1.00 96.69 97 LYS A CA 1
ATOM 767 C C . LYS A 1 97 ? 9.174 1.515 -10.135 1.00 96.69 97 LYS A C 1
ATOM 769 O O . LYS A 1 97 ? 8.807 2.484 -9.471 1.00 96.69 97 LYS A O 1
ATOM 774 N N . TYR A 1 98 ? 10.072 0.642 -9.686 1.00 95.19 98 TYR A N 1
ATOM 775 C CA . TYR A 1 98 ? 10.777 0.820 -8.417 1.00 95.19 98 TYR A CA 1
ATOM 776 C C . TYR A 1 98 ? 11.733 2.013 -8.504 1.00 95.19 98 TYR A C 1
ATOM 778 O O . TYR A 1 98 ? 12.510 2.104 -9.445 1.00 95.19 98 TYR A O 1
ATOM 786 N N . GLY A 1 99 ? 11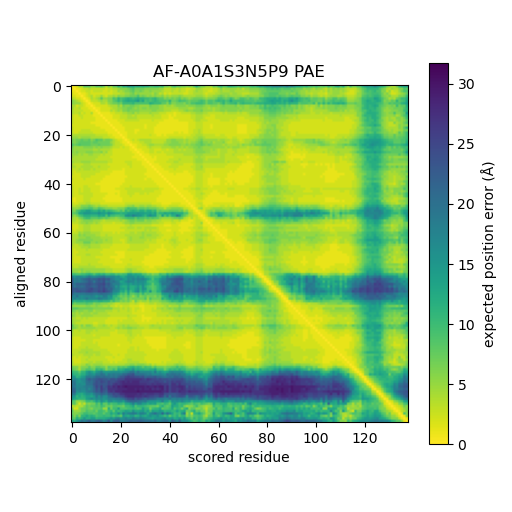.674 2.921 -7.529 1.00 93.38 99 GLY A N 1
ATOM 787 C CA . GLY A 1 99 ? 12.554 4.095 -7.452 1.00 93.38 99 GLY A CA 1
ATOM 788 C C . GLY A 1 99 ? 12.122 5.289 -8.311 1.00 93.38 99 GLY A C 1
ATOM 789 O O . GLY A 1 99 ? 12.292 6.419 -7.867 1.00 93.38 99 GLY A O 1
ATOM 790 N N . ASP A 1 100 ? 11.493 5.049 -9.465 1.00 95.62 100 ASP A N 1
ATOM 791 C CA . ASP A 1 100 ? 11.141 6.120 -10.412 1.00 95.62 100 ASP A CA 1
ATOM 792 C C . ASP A 1 100 ? 9.683 6.589 -10.300 1.00 95.62 100 ASP A C 1
ATOM 794 O O . ASP A 1 100 ? 9.378 7.765 -10.502 1.00 95.62 100 ASP A O 1
ATOM 798 N N . SER A 1 101 ? 8.745 5.680 -10.013 1.00 95.38 101 SER A N 1
ATOM 799 C CA . SER A 1 101 ? 7.323 6.030 -9.981 1.00 95.38 101 SER A CA 1
ATOM 800 C C . SER A 1 101 ? 6.940 6.722 -8.676 1.00 95.38 101 SER A C 1
ATOM 802 O O . SER A 1 101 ? 7.000 6.131 -7.596 1.00 95.38 101 SER A O 1
ATOM 804 N N . VAL A 1 102 ? 6.416 7.942 -8.781 1.00 95.62 102 VAL A N 1
ATOM 805 C CA . VAL A 1 102 ? 5.747 8.619 -7.664 1.00 95.62 102 VAL A CA 1
ATOM 806 C C . VAL A 1 102 ? 4.320 8.086 -7.548 1.00 95.62 102 VAL A C 1
ATOM 808 O O . VAL A 1 102 ? 3.509 8.249 -8.457 1.00 95.62 102 VAL A O 1
ATOM 811 N N . CYS A 1 103 ? 4.017 7.430 -6.428 1.00 95.25 103 CYS A N 1
ATOM 812 C CA . CYS A 1 103 ? 2.720 6.801 -6.193 1.00 95.25 103 CYS A CA 1
ATOM 813 C C . CYS A 1 103 ? 1.995 7.457 -5.016 1.00 95.25 103 CYS A C 1
ATOM 815 O O . CYS A 1 103 ? 2.498 7.466 -3.892 1.00 95.25 103 CYS A O 1
ATOM 817 N N . TYR A 1 104 ? 0.769 7.916 -5.247 1.00 95.38 104 TYR A N 1
ATOM 818 C CA . TYR A 1 104 ? -0.159 8.274 -4.179 1.00 95.38 104 TYR A CA 1
ATOM 819 C C . TYR A 1 104 ? -0.997 7.054 -3.806 1.00 95.38 104 TYR A C 1
ATOM 821 O O . TYR A 1 104 ? -1.484 6.345 -4.685 1.00 95.38 104 TYR A O 1
ATOM 829 N N . ILE A 1 105 ? -1.178 6.805 -2.509 1.00 95.94 105 ILE A N 1
ATOM 830 C CA . ILE A 1 105 ? -2.023 5.710 -2.021 1.00 95.94 105 ILE A CA 1
ATOM 831 C C . ILE A 1 105 ? -3.397 6.278 -1.675 1.00 95.94 105 ILE A C 1
ATOM 833 O O . ILE A 1 105 ? -3.512 7.173 -0.834 1.00 95.94 105 ILE A O 1
ATOM 837 N N . GLN A 1 106 ? -4.430 5.740 -2.314 1.00 94.94 106 GLN A N 1
ATOM 838 C CA . GLN A 1 106 ? -5.824 6.100 -2.080 1.00 94.94 106 GLN A CA 1
ATOM 839 C C . GLN A 1 106 ? -6.586 4.890 -1.540 1.00 94.94 106 GLN A C 1
ATOM 841 O O . GLN A 1 106 ? -6.372 3.769 -2.002 1.00 94.94 106 GLN A O 1
ATOM 846 N N . HIS A 1 107 ? -7.465 5.103 -0.564 1.00 94.62 107 HIS A N 1
ATOM 847 C CA . HIS A 1 107 ? -8.440 4.097 -0.156 1.00 94.62 107 HIS A CA 1
ATOM 848 C C . HIS A 1 107 ? -9.570 4.023 -1.186 1.00 94.62 107 HIS A C 1
ATOM 850 O O . HIS A 1 107 ? -10.109 5.057 -1.573 1.00 94.62 107 HIS A O 1
ATOM 856 N N . VAL A 1 108 ? -9.905 2.817 -1.648 1.00 93.50 108 VAL A N 1
ATOM 857 C CA . VAL A 1 108 ? -10.799 2.625 -2.801 1.00 93.50 108 VAL A CA 1
ATOM 858 C C . VAL A 1 108 ? -12.238 3.024 -2.481 1.00 93.50 108 VAL A C 1
ATOM 860 O O . VAL A 1 108 ? -12.861 3.698 -3.290 1.00 93.50 108 VAL A O 1
ATOM 863 N N . ASP A 1 109 ? -12.756 2.636 -1.314 1.00 92.38 109 ASP A N 1
ATOM 864 C CA . ASP A 1 109 ? -14.168 2.847 -0.960 1.00 92.38 109 ASP A CA 1
ATOM 865 C C . ASP A 1 109 ? -14.451 4.296 -0.529 1.00 92.38 109 ASP A C 1
ATOM 867 O O . ASP A 1 109 ? -15.387 4.928 -1.007 1.00 92.38 109 ASP A O 1
ATOM 871 N N . THR A 1 110 ? -13.591 4.867 0.320 1.00 91.25 110 THR A N 1
ATOM 872 C CA . THR A 1 110 ? -13.787 6.229 0.861 1.00 91.25 110 THR A CA 1
ATOM 873 C C . THR A 1 110 ? -13.134 7.326 0.022 1.00 91.25 110 THR A C 1
ATOM 875 O O . THR A 1 110 ? -13.280 8.505 0.337 1.00 91.25 110 THR A O 1
ATOM 878 N N . CYS A 1 111 ? -12.356 6.963 -1.003 1.00 91.88 111 CYS A N 1
ATOM 879 C CA . CYS A 1 111 ? -11.557 7.878 -1.827 1.00 91.88 111 CYS A CA 1
ATOM 880 C C . CYS A 1 111 ? -10.542 8.740 -1.052 1.00 91.88 111 CYS A C 1
ATOM 882 O O . CYS A 1 111 ? -9.949 9.659 -1.624 1.00 91.88 111 CYS A O 1
ATOM 884 N N . LEU A 1 112 ? -10.303 8.446 0.227 1.00 91.56 112 LEU A N 1
ATOM 885 C CA . LEU A 1 112 ? -9.391 9.205 1.068 1.00 91.56 112 LEU A CA 1
ATOM 886 C C . LEU A 1 112 ? -7.922 8.919 0.728 1.00 91.56 112 LEU A C 1
ATOM 888 O O . LEU A 1 112 ? -7.544 7.794 0.392 1.00 91.56 112 LEU A O 1
ATOM 892 N N . TRP A 1 113 ? -7.063 9.926 0.894 1.00 92.75 113 TRP A N 1
ATOM 893 C CA . TRP A 1 113 ? -5.639 9.850 0.545 1.00 92.75 113 TRP A CA 1
ATOM 894 C C . TRP A 1 113 ? -4.746 9.599 1.751 1.00 92.75 113 TRP A C 1
ATOM 896 O O . TRP A 1 113 ? -4.850 10.321 2.743 1.00 92.75 113 TRP A O 1
ATOM 906 N N . LEU A 1 114 ? -3.840 8.623 1.654 1.00 91.44 114 LEU A N 1
ATOM 907 C CA . LEU A 1 114 ? -2.855 8.354 2.699 1.00 91.44 114 LEU A CA 1
ATOM 908 C C . LEU A 1 114 ? -1.909 9.553 2.842 1.00 91.44 114 LEU A C 1
ATOM 910 O O . LEU A 1 114 ? -1.315 10.014 1.867 1.00 91.44 114 LEU A O 1
ATOM 914 N N . THR A 1 115 ? -1.758 10.050 4.063 1.00 87.50 115 THR A N 1
ATOM 915 C CA . THR A 1 115 ? -0.872 11.162 4.412 1.00 87.50 115 THR A CA 1
ATOM 916 C C . THR A 1 115 ? -0.355 11.011 5.847 1.00 87.50 115 THR A C 1
ATOM 918 O O . THR A 1 115 ? -0.652 10.042 6.544 1.00 87.50 115 THR A O 1
ATOM 921 N N . TYR A 1 116 ? 0.434 11.965 6.324 1.00 80.62 116 TYR A N 1
ATOM 922 C CA . TYR A 1 116 ? 0.878 12.036 7.713 1.00 80.62 116 TYR A CA 1
ATOM 923 C C . TYR A 1 116 ? 0.150 13.145 8.473 1.00 80.62 116 TYR A C 1
ATOM 925 O O . TYR A 1 116 ? -0.193 14.188 7.920 1.00 80.62 116 TYR A O 1
ATOM 933 N N . GLN A 1 117 ? -0.043 12.944 9.775 1.00 74.81 117 GLN A N 1
ATOM 934 C CA . GLN A 1 117 ? -0.376 14.039 10.677 1.00 74.81 117 GLN A CA 1
ATOM 935 C C . GLN A 1 117 ? 0.886 14.877 10.910 1.00 74.81 117 GLN A C 1
ATOM 937 O O . GLN A 1 117 ? 1.879 14.373 11.441 1.00 74.81 117 GLN A O 1
ATOM 942 N N . ALA A 1 118 ? 0.861 16.150 10.511 1.00 63.66 118 ALA A N 1
ATOM 943 C CA . ALA A 1 118 ? 1.901 17.098 10.894 1.00 63.66 118 ALA A CA 1
ATOM 944 C C . ALA A 1 118 ? 1.796 17.389 12.401 1.00 63.66 118 ALA A C 1
ATOM 946 O O . ALA A 1 118 ? 0.693 17.528 12.933 1.00 63.66 118 ALA A O 1
ATOM 947 N N . MET A 1 119 ? 2.933 17.439 13.100 1.00 62.47 119 MET A N 1
ATOM 948 C CA . MET A 1 119 ? 2.953 17.884 14.494 1.00 62.47 119 MET A CA 1
ATOM 949 C C . MET A 1 119 ? 2.750 19.397 14.554 1.00 62.47 119 MET A C 1
ATOM 951 O O . MET A 1 119 ? 3.220 20.118 13.676 1.00 62.47 119 MET A O 1
ATOM 955 N N . ASP A 1 120 ? 2.079 19.863 15.604 1.00 56.81 120 ASP A N 1
ATOM 956 C CA . ASP A 1 120 ? 1.971 21.289 15.898 1.00 56.81 120 ASP A CA 1
ATOM 957 C C . ASP A 1 120 ? 3.377 21.886 16.117 1.00 56.81 120 ASP A C 1
ATOM 959 O O . ASP A 1 120 ? 4.241 21.257 16.742 1.00 56.81 120 ASP A O 1
ATOM 963 N N . ALA A 1 121 ? 3.617 23.094 15.601 1.00 56.00 121 ALA A N 1
ATOM 964 C CA . ALA A 1 121 ? 4.929 23.746 15.535 1.00 56.00 121 ALA A CA 1
ATOM 965 C C . ALA A 1 121 ? 5.604 23.895 16.913 1.00 56.00 121 ALA A C 1
ATOM 967 O O . ALA A 1 121 ? 6.828 23.978 17.013 1.00 56.00 121 ALA A O 1
ATOM 968 N N . LYS A 1 122 ? 4.822 23.857 17.999 1.00 53.94 122 LYS A N 1
ATOM 969 C CA . LYS A 1 122 ? 5.318 23.927 19.382 1.00 53.94 122 LYS A CA 1
ATOM 970 C C . LYS A 1 122 ? 6.018 22.646 19.864 1.00 53.94 122 LYS A C 1
ATOM 972 O O . LYS A 1 122 ? 6.784 22.715 20.824 1.00 53.94 122 LYS A O 1
ATOM 977 N N . CYS A 1 123 ? 5.800 21.501 19.210 1.00 48.94 123 CYS A N 1
ATOM 978 C CA . CYS A 1 123 ? 6.285 20.185 19.651 1.00 48.94 123 CYS A CA 1
ATOM 979 C C . CYS A 1 123 ? 7.568 19.706 18.938 1.00 48.94 123 CYS A C 1
ATOM 981 O O . CYS A 1 123 ? 8.128 18.678 19.306 1.00 48.94 123 CYS A O 1
ATOM 983 N N . ALA A 1 124 ? 8.083 20.460 17.959 1.00 51.53 124 ALA A N 1
ATOM 984 C CA . ALA A 1 124 ? 9.246 20.082 17.141 1.00 51.53 124 ALA A CA 1
ATOM 985 C C . ALA A 1 124 ? 10.594 20.012 17.900 1.00 51.53 124 ALA A C 1
ATOM 987 O O . ALA A 1 124 ? 11.620 19.702 17.299 1.00 51.53 124 ALA A O 1
ATOM 988 N N . ARG A 1 125 ? 10.609 20.315 19.207 1.00 51.81 125 ARG A N 1
ATOM 989 C CA . ARG A 1 125 ? 11.823 20.389 20.039 1.00 51.81 125 ARG A CA 1
ATOM 990 C C . ARG A 1 125 ? 12.148 19.121 20.835 1.00 51.81 125 ARG A C 1
ATOM 992 O O . ARG A 1 125 ? 13.179 19.102 21.497 1.00 51.81 125 ARG A O 1
ATOM 999 N N . MET A 1 126 ? 11.329 18.069 20.780 1.00 47.72 126 MET A N 1
ATOM 1000 C CA . MET A 1 126 ? 11.650 16.787 21.423 1.00 47.72 126 MET A CA 1
ATOM 1001 C C . MET A 1 126 ? 11.994 15.732 20.372 1.00 47.72 126 MET A C 1
ATOM 1003 O O . MET A 1 126 ? 11.265 15.550 19.402 1.00 47.72 126 MET A O 1
ATOM 1007 N N . GLY A 1 127 ? 13.149 15.091 20.549 1.00 50.97 127 GLY A N 1
ATOM 1008 C CA . GLY A 1 127 ? 13.775 14.203 19.574 1.00 50.97 127 GLY A CA 1
ATOM 1009 C C . GLY A 1 127 ? 12.909 13.024 19.115 1.00 50.97 127 GLY A C 1
ATOM 1010 O O . GLY A 1 127 ? 12.113 12.474 19.871 1.00 50.97 127 GLY A O 1
ATOM 1011 N N . GLY A 1 128 ? 13.134 12.628 17.857 1.00 55.12 128 GLY A N 1
ATOM 1012 C CA . GLY A 1 128 ? 12.475 11.515 17.169 1.00 55.12 128 GLY A CA 1
ATOM 1013 C C . GLY A 1 128 ? 11.456 11.986 16.128 1.00 55.12 128 GLY A C 1
ATOM 1014 O O . GLY A 1 128 ? 10.343 12.374 16.464 1.00 55.12 128 GLY A O 1
ATOM 1015 N N . VAL A 1 129 ? 11.803 11.917 14.838 1.00 62.19 129 VAL A N 1
ATOM 1016 C CA . VAL A 1 129 ? 10.894 12.286 13.735 1.00 62.19 129 VAL A CA 1
ATOM 1017 C C . VAL A 1 129 ? 9.951 11.115 13.424 1.00 62.19 129 VAL A C 1
ATOM 1019 O O . VAL A 1 129 ? 10.055 10.468 12.384 1.00 62.19 129 VAL A O 1
ATOM 1022 N N . GLN A 1 130 ? 9.052 10.807 14.357 1.00 62.41 130 GLN A N 1
ATOM 1023 C CA . GLN A 1 130 ? 7.952 9.860 14.157 1.00 62.41 130 GLN A CA 1
ATOM 1024 C C . GLN A 1 130 ? 6.685 10.637 13.798 1.00 62.41 130 GLN A C 1
ATOM 1026 O O . GLN A 1 130 ? 6.275 11.531 14.538 1.00 62.41 130 GLN A O 1
ATOM 1031 N N . ARG A 1 131 ? 6.040 10.314 12.672 1.00 74.56 131 ARG A N 1
ATOM 1032 C CA . ARG A 1 131 ? 4.767 10.940 12.272 1.00 74.56 131 ARG A CA 1
ATOM 1033 C C . ARG A 1 131 ? 3.671 9.898 12.137 1.00 74.56 131 ARG A C 1
ATOM 1035 O O . ARG A 1 131 ? 3.783 8.989 11.321 1.00 74.56 131 ARG A O 1
ATOM 1042 N N . LYS A 1 132 ? 2.576 10.054 12.883 1.00 78.06 132 LYS A N 1
ATOM 1043 C CA . LYS A 1 132 ? 1.416 9.159 12.776 1.00 78.06 132 LYS A CA 1
ATOM 1044 C C . LYS A 1 132 ? 0.775 9.282 11.392 1.00 78.06 132 LYS A C 1
ATOM 1046 O O . LYS A 1 132 ? 0.535 10.390 10.910 1.00 78.06 132 LYS A O 1
ATOM 1051 N N . VAL A 1 133 ? 0.466 8.149 10.773 1.00 78.00 133 VAL A N 1
ATOM 1052 C CA . VAL A 1 133 ? -0.201 8.101 9.465 1.00 78.00 133 VAL A CA 1
ATOM 1053 C C . VAL A 1 133 ? -1.698 8.414 9.616 1.00 78.00 133 VAL A C 1
ATOM 1055 O O . VAL A 1 133 ? -2.330 7.989 10.587 1.00 78.00 133 VAL A O 1
ATOM 1058 N N . ARG A 1 134 ? -2.264 9.178 8.675 1.00 78.50 134 ARG A N 1
ATOM 1059 C CA . ARG A 1 134 ? -3.676 9.595 8.614 1.00 78.50 134 ARG A CA 1
ATOM 1060 C C . ARG A 1 134 ? -4.180 9.658 7.170 1.00 78.50 134 ARG A C 1
ATOM 1062 O O . ARG A 1 134 ? -3.421 9.463 6.231 1.00 78.50 134 ARG A O 1
ATOM 1069 N N . TYR A 1 135 ? -5.463 9.955 7.014 1.00 73.69 135 TYR A N 1
ATOM 1070 C CA . TYR A 1 135 ? -6.088 10.247 5.732 1.00 73.69 135 TYR A CA 1
ATOM 1071 C C . TYR A 1 135 ? -6.601 11.688 5.681 1.00 73.69 135 TYR A C 1
ATOM 1073 O O . TYR A 1 135 ? -6.960 12.233 6.725 1.00 73.69 135 TYR A O 1
ATOM 1081 N N . ILE A 1 136 ? -6.647 12.281 4.485 1.00 70.94 136 ILE A N 1
ATOM 1082 C CA . ILE A 1 136 ? -7.291 13.581 4.227 1.00 70.94 136 ILE A CA 1
ATOM 1083 C C . ILE A 1 136 ? -8.154 13.534 2.962 1.00 70.94 136 ILE A C 1
ATOM 1085 O O . ILE A 1 136 ? -7.863 12.776 2.029 1.00 70.94 136 ILE A O 1
ATOM 1089 N N . THR A 1 137 ? -9.183 14.378 2.942 1.00 65.88 137 THR A N 1
ATOM 1090 C CA . THR A 1 137 ? -9.913 14.784 1.733 1.00 65.88 137 THR A CA 1
ATOM 1091 C C . THR A 1 137 ? -9.105 15.875 1.021 1.00 65.88 137 THR A C 1
ATOM 1093 O O . THR A 1 137 ? -8.409 16.643 1.688 1.00 65.88 137 THR A O 1
ATOM 1096 N N . VAL A 1 138 ? -9.138 15.899 -0.314 1.00 53.34 138 VAL A N 1
ATOM 1097 C CA . VAL A 1 138 ? -8.579 17.000 -1.123 1.00 53.34 138 VAL A CA 1
ATOM 1098 C C . VAL A 1 138 ? -9.649 18.057 -1.312 1.00 53.34 138 VAL A C 1
ATOM 1100 O O . VAL A 1 138 ? -10.801 17.642 -1.567 1.00 53.34 138 VAL A O 1
#